Protein AF-A0A2R2ITF3-F1 (afdb_monomer_lite)

Sequence (109 aa):
MSAQNPITTNLQTVRNALTDVLAAERQLQKTKEAARERITSGLNAYGEACSAANMKHDDVIDMGDGQILTIKEEWYEFRDPLDAVKLDSKPVSLDQLSEEFERARDARP

pLDDT: mean 87.31, std 9.88, range [43.94, 97.69]

Foldseek 3Di:
DDDDDVVVVVVVVVVVVVVVVVVVVVVVVVVLVVVQVVLVVVVVVLVVVCVVVVHDDDQWDDPVPQKIKGAAPVCVPDPGNVVRIDIDGRDDDPVRVVVVVVVVVVPDD

Structure (mmCIF, N/CA/C/O backbone):
data_AF-A0A2R2ITF3-F1
#
_entry.id   AF-A0A2R2ITF3-F1
#
loop_
_atom_site.group_PDB
_atom_site.id
_atom_site.type_symbol
_atom_site.label_atom_id
_atom_site.label_alt_id
_atom_site.label_comp_id
_atom_site.label_asym_id
_atom_site.label_entity_id
_atom_site.label_seq_id
_atom_site.pdbx_PDB_ins_code
_atom_site.Cartn_x
_atom_site.Cartn_y
_atom_site.Cartn_z
_atom_site.occupancy
_atom_site.B_iso_or_equiv
_atom_site.auth_seq_id
_atom_site.auth_comp_id
_atom_site.auth_asym_id
_atom_site.auth_atom_id
_atom_site.pdbx_PDB_model_num
ATOM 1 N N . MET A 1 1 ? -21.514 -16.430 45.897 1.00 43.94 1 MET A N 1
ATOM 2 C CA . MET A 1 1 ? -20.941 -16.004 44.604 1.00 43.94 1 MET A CA 1
ATOM 3 C C . MET A 1 1 ? -21.909 -15.012 43.988 1.00 43.94 1 MET A C 1
ATOM 5 O O . MET A 1 1 ? -23.022 -15.405 43.668 1.00 43.94 1 MET A O 1
ATOM 9 N N . SER A 1 2 ? -21.560 -13.728 43.946 1.00 48.19 2 SER A N 1
ATOM 10 C CA . SER A 1 2 ? -22.448 -12.691 43.407 1.00 48.19 2 SER A CA 1
ATOM 11 C C . SER A 1 2 ? -22.465 -12.783 41.884 1.00 48.19 2 SER A C 1
ATOM 13 O O . SER A 1 2 ? -21.404 -12.753 41.264 1.00 48.19 2 SER A O 1
ATOM 15 N N . ALA A 1 3 ? -23.652 -12.923 41.290 1.00 60.28 3 ALA A N 1
ATOM 16 C CA . ALA A 1 3 ? -23.817 -12.879 39.843 1.00 60.28 3 ALA A CA 1
ATOM 17 C C . ALA A 1 3 ? -23.325 -11.519 39.322 1.00 60.28 3 ALA A C 1
ATOM 19 O O . ALA A 1 3 ? -23.750 -10.468 39.807 1.00 60.28 3 ALA A O 1
ATOM 20 N N . GLN A 1 4 ? -22.391 -11.541 38.372 1.00 68.19 4 GLN A N 1
ATOM 21 C CA . GLN A 1 4 ? -21.880 -10.336 37.724 1.00 68.19 4 GLN A CA 1
ATOM 22 C C . GLN A 1 4 ? -23.038 -9.640 36.999 1.00 68.19 4 GLN A C 1
ATOM 24 O O . GLN A 1 4 ? -23.806 -10.287 36.288 1.00 68.19 4 GLN A O 1
ATOM 29 N N . ASN A 1 5 ? -23.199 -8.332 37.214 1.00 81.25 5 ASN A N 1
ATOM 30 C CA . ASN A 1 5 ? -24.315 -7.584 36.646 1.00 81.25 5 ASN A CA 1
ATOM 31 C C . ASN A 1 5 ? -24.230 -7.639 35.103 1.00 81.25 5 ASN A C 1
ATOM 33 O O . ASN A 1 5 ? -23.212 -7.219 34.544 1.00 81.25 5 ASN A O 1
ATOM 37 N N . PRO A 1 6 ? -25.268 -8.118 34.394 1.00 82.56 6 PRO A N 1
ATOM 38 C CA . PRO A 1 6 ? -25.223 -8.298 32.941 1.00 82.56 6 PRO A CA 1
ATOM 39 C C . PRO A 1 6 ? -24.932 -6.994 32.181 1.00 82.56 6 PRO A C 1
ATOM 41 O O . PR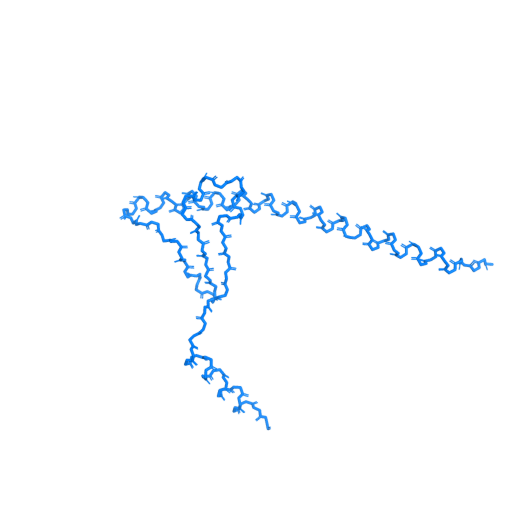O A 1 6 ? -24.296 -7.022 31.130 1.00 82.56 6 PRO A O 1
ATOM 44 N N . ILE A 1 7 ? -25.312 -5.839 32.739 1.00 85.62 7 ILE A N 1
ATOM 45 C CA . ILE A 1 7 ? -24.981 -4.521 32.181 1.00 85.62 7 ILE A CA 1
ATOM 46 C C . ILE A 1 7 ? -23.469 -4.293 32.228 1.00 85.62 7 ILE A C 1
ATOM 48 O O . ILE A 1 7 ? -22.877 -3.867 31.240 1.00 85.62 7 ILE A O 1
ATOM 52 N N . THR A 1 8 ? -22.823 -4.619 33.352 1.00 87.69 8 THR A N 1
ATOM 53 C CA . THR A 1 8 ? -21.368 -4.461 33.489 1.00 87.69 8 THR A CA 1
ATOM 54 C C . THR A 1 8 ? -20.604 -5.377 32.538 1.00 87.69 8 THR A C 1
ATOM 56 O O . THR A 1 8 ? -19.643 -4.928 31.921 1.00 87.69 8 THR A O 1
ATOM 59 N N . THR A 1 9 ? -21.078 -6.609 32.325 1.00 89.06 9 THR A N 1
ATOM 60 C CA . THR A 1 9 ? -20.500 -7.532 31.336 1.00 89.06 9 THR A CA 1
ATOM 61 C C . THR A 1 9 ? -20.610 -6.980 29.914 1.00 89.06 9 THR A C 1
ATOM 63 O O . THR A 1 9 ? -19.615 -6.948 29.195 1.00 89.06 9 THR A O 1
ATOM 66 N N . ASN A 1 10 ? -21.781 -6.469 29.520 1.00 91.94 10 ASN A N 1
ATOM 67 C CA . ASN A 1 10 ? -21.976 -5.891 28.187 1.00 91.94 10 ASN A CA 1
ATOM 68 C C . ASN A 1 10 ? -21.105 -4.647 27.958 1.00 91.94 10 ASN A C 1
ATOM 70 O O . ASN A 1 10 ? -20.486 -4.512 26.903 1.00 91.94 10 ASN A O 1
ATOM 74 N N . LEU A 1 11 ? -21.001 -3.761 28.953 1.00 94.44 11 LEU A N 1
ATOM 75 C CA . LEU A 1 11 ? -20.115 -2.594 28.883 1.00 94.44 11 LEU A CA 1
ATOM 76 C C . LEU A 1 11 ? -18.640 -3.001 28.760 1.00 94.44 11 LEU A C 1
ATOM 78 O O . LEU A 1 11 ? -17.875 -2.349 28.051 1.00 94.44 11 LEU A O 1
ATOM 82 N N . GLN A 1 12 ? -18.240 -4.101 29.400 1.00 93.44 12 GLN A N 1
ATOM 83 C CA . GLN A 1 12 ? -16.885 -4.633 29.290 1.00 93.44 12 GLN A CA 1
ATOM 84 C C . GLN A 1 12 ? -16.597 -5.186 27.888 1.00 93.44 12 GLN A C 1
ATOM 86 O O . GLN A 1 12 ? -15.513 -4.943 27.359 1.00 93.44 12 GLN A O 1
ATOM 91 N N . THR A 1 13 ? -17.573 -5.840 27.251 1.00 95.25 13 THR A N 1
ATOM 92 C CA . THR A 1 13 ? -17.482 -6.261 25.843 1.00 95.25 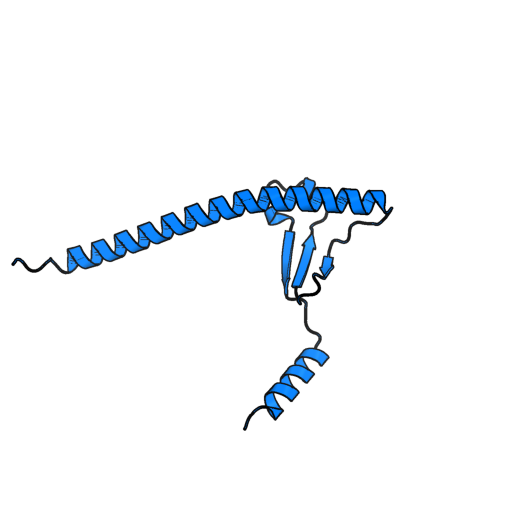13 THR A CA 1
ATOM 93 C C . THR A 1 13 ? -17.310 -5.063 24.909 1.00 95.25 13 THR A C 1
ATOM 95 O O . THR A 1 13 ? -16.408 -5.077 24.075 1.00 95.25 13 THR A O 1
ATOM 98 N N . VAL A 1 14 ? -18.103 -3.996 25.081 1.00 95.44 14 VAL A N 1
ATOM 99 C CA . VAL A 1 14 ? -17.971 -2.764 24.275 1.00 95.44 14 VAL A CA 1
ATOM 100 C C . VAL A 1 14 ? -16.591 -2.134 24.456 1.00 95.44 14 VAL A C 1
ATOM 102 O O . VAL A 1 14 ? -15.937 -1.780 23.479 1.00 95.44 14 VAL A O 1
ATOM 105 N N . ARG A 1 15 ? -16.107 -2.038 25.699 1.00 96.56 15 ARG A N 1
ATOM 106 C CA . ARG A 1 15 ? -14.766 -1.515 25.989 1.00 96.56 15 ARG A CA 1
ATOM 107 C C . ARG A 1 15 ? -13.671 -2.336 25.305 1.00 96.56 15 ARG A C 1
ATOM 109 O O . ARG A 1 15 ? -12.729 -1.757 24.770 1.00 96.56 15 ARG A O 1
ATOM 116 N N . ASN A 1 16 ? -13.774 -3.663 25.334 1.00 96.75 16 ASN A N 1
ATOM 117 C CA . ASN A 1 16 ? -12.789 -4.535 24.696 1.00 96.75 16 ASN A CA 1
ATOM 118 C C . ASN A 1 16 ? -12.816 -4.352 23.171 1.00 96.75 16 ASN A C 1
ATOM 120 O O . ASN A 1 16 ? -11.769 -4.096 22.593 1.00 96.75 16 ASN A O 1
ATOM 124 N N . ALA A 1 17 ? -14.002 -4.321 22.554 1.00 96.94 17 ALA A N 1
ATOM 125 C CA . ALA A 1 17 ? -14.137 -4.057 21.121 1.00 96.94 17 ALA A CA 1
ATOM 126 C C . ALA A 1 17 ? -13.524 -2.703 20.712 1.00 96.94 17 ALA A C 1
ATOM 128 O O . ALA A 1 17 ? -12.794 -2.624 19.729 1.00 96.94 17 ALA A O 1
ATOM 129 N N . LEU A 1 18 ? -13.750 -1.639 21.492 1.00 97.25 18 LEU A N 1
ATOM 130 C CA . LEU A 1 18 ? -13.111 -0.337 21.255 1.00 97.25 18 LEU A CA 1
ATOM 131 C C . LEU A 1 18 ? -11.586 -0.397 21.411 1.00 97.25 18 LEU A C 1
ATOM 133 O O . LEU A 1 18 ? -10.860 0.263 20.672 1.00 97.25 18 LEU A O 1
ATOM 137 N N . THR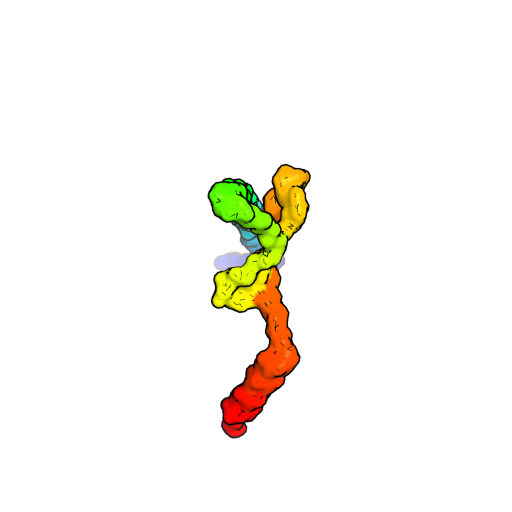 A 1 19 ? -11.091 -1.191 22.361 1.00 97.31 19 THR A N 1
ATOM 138 C CA . THR A 1 19 ? -9.648 -1.389 22.556 1.00 97.31 19 THR A CA 1
ATOM 139 C C . THR A 1 19 ? -9.022 -2.080 21.346 1.00 97.31 19 THR A C 1
ATOM 141 O O . THR A 1 19 ? -7.958 -1.661 20.889 1.00 97.31 19 THR A O 1
ATOM 144 N N . ASP A 1 20 ? -9.706 -3.082 20.794 1.00 97.69 20 ASP A N 1
ATOM 145 C CA . ASP A 1 20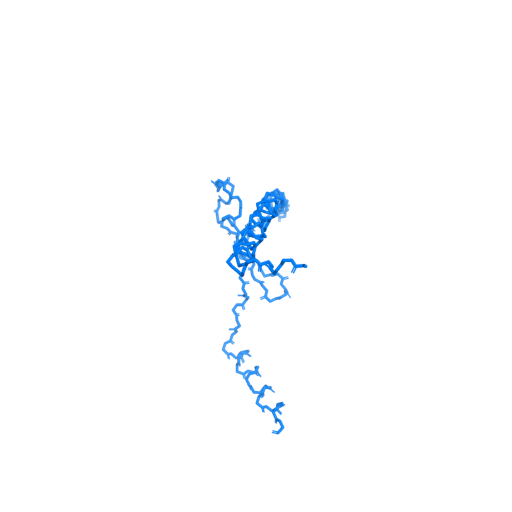 ? -9.260 -3.817 19.612 1.00 97.69 20 ASP A CA 1
ATOM 146 C C . ASP A 1 20 ? -9.228 -2.916 18.370 1.00 97.69 20 ASP A C 1
ATOM 148 O O . ASP A 1 20 ? -8.248 -2.932 17.623 1.00 97.69 20 ASP A O 1
ATOM 152 N N . VAL A 1 21 ? -10.240 -2.058 18.191 1.00 97.44 21 VAL A N 1
ATOM 153 C CA . VAL A 1 21 ? -10.261 -1.047 17.118 1.00 97.44 21 VAL A CA 1
ATOM 154 C C . VAL A 1 21 ? -9.062 -0.103 17.234 1.00 97.44 21 VAL A C 1
ATOM 156 O O . VAL A 1 21 ? -8.318 0.061 16.270 1.00 97.44 21 VAL A O 1
ATOM 159 N N . LEU A 1 22 ? -8.801 0.451 18.423 1.00 97.44 22 LEU A N 1
ATOM 160 C CA . LEU A 1 22 ? -7.658 1.346 18.643 1.00 97.44 22 LEU A CA 1
ATOM 161 C C . LEU A 1 22 ? -6.310 0.651 18.396 1.00 97.44 22 LEU A C 1
ATOM 163 O O . LEU A 1 22 ? -5.359 1.273 17.914 1.00 97.44 22 LEU A O 1
ATOM 167 N N . ALA A 1 23 ? -6.196 -0.635 18.735 1.00 97.50 23 ALA A N 1
ATOM 168 C CA . ALA A 1 23 ? -5.001 -1.418 18.446 1.00 97.50 23 ALA A CA 1
ATOM 169 C C . ALA A 1 23 ? -4.812 -1.618 16.932 1.00 97.50 23 ALA A C 1
ATOM 171 O O . ALA A 1 23 ? -3.702 -1.428 16.426 1.00 97.50 23 ALA A O 1
ATOM 172 N N . ALA A 1 24 ? -5.889 -1.934 16.208 1.00 97.62 24 ALA A N 1
ATOM 173 C CA . ALA A 1 24 ? -5.874 -2.091 14.758 1.00 97.62 24 ALA A CA 1
ATOM 174 C C . ALA A 1 24 ? -5.520 -0.780 14.037 1.00 97.62 24 ALA A C 1
ATOM 176 O O . ALA A 1 24 ? -4.693 -0.792 13.128 1.00 97.62 24 ALA A O 1
ATOM 177 N N . GLU A 1 25 ? -6.057 0.359 14.477 1.00 97.69 25 GLU A N 1
ATOM 178 C CA . GLU A 1 25 ? -5.724 1.681 13.929 1.00 97.69 25 GLU A CA 1
ATOM 179 C C . GLU A 1 25 ? -4.241 2.023 14.111 1.00 97.69 25 GLU A C 1
ATOM 181 O O . GLU A 1 25 ? -3.575 2.460 13.170 1.00 97.69 25 GLU A O 1
ATOM 186 N N . ARG A 1 26 ? -3.684 1.767 15.303 1.00 97.06 26 ARG A N 1
ATOM 187 C CA . ARG A 1 26 ? -2.247 1.957 15.559 1.00 97.06 26 ARG A CA 1
ATOM 188 C C . ARG A 1 26 ? -1.395 1.069 14.665 1.00 97.06 26 ARG A C 1
ATOM 190 O O . ARG A 1 26 ? -0.362 1.516 14.169 1.00 97.06 26 ARG A O 1
ATOM 197 N N . GLN A 1 27 ? -1.804 -0.181 14.471 1.00 97.44 27 GLN A N 1
ATOM 198 C CA . GLN A 1 27 ? -1.086 -1.099 13.598 1.00 97.44 27 GLN A CA 1
ATOM 199 C C . GLN A 1 27 ? -1.165 -0.652 12.135 1.00 97.44 27 GLN A C 1
ATOM 201 O O . GLN A 1 27 ? -0.140 -0.630 11.458 1.00 97.44 27 GLN A O 1
ATOM 206 N N . LEU A 1 28 ? -2.342 -0.226 11.671 1.00 95.81 28 LEU A N 1
ATOM 207 C CA . LEU A 1 28 ? -2.534 0.325 10.332 1.00 95.81 28 LEU A CA 1
ATOM 208 C C . LEU A 1 28 ? -1.626 1.534 10.097 1.00 95.81 28 LEU A C 1
ATOM 210 O O . LEU A 1 28 ? -0.982 1.615 9.054 1.00 95.81 28 LEU A O 1
ATOM 214 N N . GLN A 1 29 ? -1.531 2.445 11.068 1.00 95.50 29 GLN A N 1
ATOM 215 C CA . GLN A 1 29 ? -0.664 3.616 10.962 1.00 95.50 29 GLN A CA 1
ATOM 216 C C . GLN A 1 29 ? 0.813 3.224 10.820 1.00 95.50 29 GLN A C 1
ATOM 218 O O . GLN A 1 29 ? 1.484 3.713 9.911 1.00 95.50 29 GLN A O 1
ATOM 223 N N . LYS A 1 30 ? 1.299 2.282 11.640 1.00 95.81 30 LYS A N 1
ATOM 224 C CA . LYS A 1 30 ? 2.670 1.753 11.524 1.00 95.81 30 LYS A CA 1
ATOM 225 C C . LYS A 1 30 ? 2.922 1.100 10.167 1.00 95.81 30 LYS A C 1
ATOM 227 O O . LYS A 1 30 ? 3.972 1.303 9.563 1.00 95.81 30 LYS A O 1
ATOM 232 N N . THR A 1 31 ? 1.961 0.322 9.673 1.00 95.75 31 THR A N 1
ATOM 233 C CA . THR A 1 31 ? 2.062 -0.314 8.357 1.00 95.75 31 THR A CA 1
ATOM 234 C C . THR A 1 31 ? 2.097 0.726 7.238 1.00 95.75 31 THR A C 1
ATOM 236 O O . THR A 1 31 ? 2.909 0.585 6.329 1.00 95.75 31 THR A O 1
ATOM 239 N N . LYS A 1 32 ? 1.289 1.792 7.315 1.00 94.12 32 LYS A N 1
ATOM 240 C CA . LYS A 1 32 ? 1.322 2.900 6.348 1.00 94.12 32 LYS A CA 1
ATOM 241 C C . LYS A 1 32 ? 2.663 3.627 6.357 1.00 94.12 32 LYS A C 1
ATOM 243 O O . LYS A 1 32 ? 3.203 3.899 5.295 1.00 94.12 32 LYS A O 1
ATOM 248 N N . GLU A 1 33 ? 3.221 3.918 7.528 1.00 93.81 33 GLU A N 1
ATOM 249 C CA . GLU A 1 33 ? 4.541 4.554 7.650 1.00 93.81 33 GLU A CA 1
ATOM 250 C C . GLU A 1 33 ? 5.646 3.708 7.011 1.00 93.81 33 GLU A C 1
ATOM 252 O O . GLU A 1 33 ? 6.384 4.209 6.165 1.00 93.81 33 GLU A O 1
ATOM 257 N N . ALA A 1 34 ? 5.692 2.411 7.322 1.00 93.00 34 ALA A N 1
ATOM 258 C CA . ALA A 1 34 ? 6.645 1.495 6.700 1.00 93.00 34 ALA A CA 1
ATOM 259 C C . ALA A 1 34 ? 6.424 1.354 5.182 1.00 93.00 34 ALA A C 1
ATOM 261 O O . ALA A 1 34 ? 7.381 1.225 4.419 1.00 93.00 34 ALA A O 1
ATOM 262 N N . ALA A 1 35 ? 5.167 1.371 4.727 1.00 93.06 35 ALA A N 1
ATOM 263 C CA . ALA A 1 35 ? 4.839 1.308 3.307 1.00 93.06 35 ALA A CA 1
ATOM 264 C C . ALA A 1 35 ? 5.308 2.561 2.557 1.00 93.06 35 ALA A C 1
ATOM 266 O O . ALA A 1 35 ? 5.887 2.416 1.487 1.00 93.06 35 ALA A O 1
ATOM 267 N N . ARG A 1 36 ? 5.136 3.764 3.124 1.00 93.12 36 ARG A N 1
ATOM 268 C CA . ARG A 1 36 ? 5.616 5.021 2.519 1.00 93.12 36 ARG A CA 1
ATOM 269 C C . ARG A 1 36 ? 7.110 4.981 2.242 1.00 93.12 36 ARG A C 1
ATOM 271 O O . ARG A 1 36 ? 7.522 5.269 1.128 1.00 93.12 36 ARG A O 1
ATOM 278 N N . GLU A 1 37 ? 7.907 4.579 3.231 1.00 92.44 37 GLU A N 1
ATOM 279 C CA . GLU A 1 37 ? 9.363 4.482 3.076 1.00 92.44 37 GLU A CA 1
ATOM 280 C C . GLU A 1 37 ? 9.742 3.522 1.939 1.00 92.44 37 GLU A C 1
ATOM 282 O O . GLU A 1 37 ? 10.547 3.857 1.067 1.00 92.44 37 GLU A O 1
ATOM 287 N N . ARG A 1 38 ? 9.100 2.349 1.900 1.00 94.44 38 ARG A N 1
ATOM 288 C CA . ARG A 1 38 ? 9.339 1.340 0.862 1.00 94.44 38 ARG A CA 1
ATOM 289 C C . ARG A 1 38 ? 8.900 1.801 -0.523 1.00 94.44 38 ARG A C 1
ATOM 291 O O . ARG A 1 38 ? 9.630 1.565 -1.479 1.00 94.44 38 ARG A O 1
ATOM 298 N N . ILE A 1 39 ? 7.743 2.451 -0.635 1.00 93.88 39 ILE A N 1
ATOM 299 C CA . ILE A 1 39 ? 7.223 2.976 -1.904 1.00 93.88 39 ILE A CA 1
ATOM 300 C C . ILE A 1 39 ? 8.159 4.054 -2.435 1.00 93.88 39 ILE A C 1
ATOM 302 O O . ILE A 1 39 ? 8.603 3.945 -3.570 1.00 93.88 39 ILE A O 1
ATOM 306 N N . THR A 1 40 ? 8.539 5.035 -1.614 1.00 92.12 40 THR A N 1
ATOM 307 C CA . THR A 1 40 ? 9.476 6.087 -2.028 1.00 92.12 40 THR A CA 1
ATOM 308 C C . THR A 1 40 ? 10.807 5.502 -2.489 1.00 92.12 40 THR A C 1
ATOM 310 O O . THR A 1 40 ? 11.310 5.867 -3.549 1.00 92.12 40 THR A O 1
ATOM 313 N N . SER A 1 41 ? 11.376 4.562 -1.728 1.00 93.06 41 SER A N 1
ATOM 314 C CA . SER A 1 41 ? 12.624 3.900 -2.119 1.00 93.06 41 SER A CA 1
ATOM 315 C C . SER A 1 41 ? 12.473 3.110 -3.423 1.00 93.06 41 SER A C 1
ATOM 317 O O . SER A 1 41 ? 13.365 3.171 -4.267 1.00 93.06 41 SER A O 1
ATOM 319 N N . GLY A 1 42 ? 11.355 2.404 -3.607 1.00 92.94 42 GLY A N 1
ATOM 320 C CA . GLY A 1 42 ? 11.067 1.638 -4.818 1.00 92.94 42 GLY A CA 1
ATOM 321 C C . GLY A 1 42 ? 10.874 2.519 -6.052 1.00 92.94 42 GLY A C 1
ATOM 322 O O . GLY A 1 42 ? 11.451 2.228 -7.095 1.00 92.94 42 GLY A O 1
ATOM 323 N N . LEU A 1 43 ? 10.127 3.619 -5.929 1.00 91.50 43 LEU A N 1
ATOM 324 C CA . LEU A 1 43 ? 9.900 4.571 -7.018 1.00 91.50 43 LEU A CA 1
ATOM 325 C C . LEU A 1 43 ? 11.188 5.300 -7.420 1.00 91.50 43 LEU A C 1
ATOM 327 O O . LEU A 1 43 ? 11.440 5.465 -8.611 1.00 91.50 43 LEU A O 1
ATOM 331 N N . ASN A 1 44 ? 12.045 5.660 -6.456 1.00 91.94 44 ASN A N 1
ATOM 332 C CA . ASN A 1 44 ? 13.374 6.208 -6.749 1.00 91.94 44 ASN A CA 1
ATOM 333 C C . ASN A 1 44 ? 14.235 5.205 -7.527 1.00 91.94 44 ASN A C 1
ATOM 335 O O . ASN A 1 44 ? 14.769 5.547 -8.579 1.00 91.94 44 ASN A O 1
ATOM 339 N N . ALA A 1 45 ? 14.318 3.955 -7.060 1.00 92.62 45 ALA A N 1
ATOM 340 C CA . ALA A 1 45 ? 15.092 2.913 -7.735 1.00 92.62 45 ALA A CA 1
ATOM 341 C C . ALA A 1 45 ? 14.556 2.614 -9.147 1.00 92.62 45 ALA A C 1
ATOM 343 O O . ALA A 1 45 ? 15.332 2.436 -10.086 1.00 92.62 45 ALA A O 1
ATOM 344 N N . TYR A 1 46 ? 13.231 2.600 -9.317 1.00 90.06 46 TYR A N 1
ATOM 345 C CA . TYR A 1 46 ? 12.589 2.468 -10.624 1.00 90.06 46 TYR A CA 1
ATOM 346 C C . TYR A 1 46 ? 12.943 3.642 -11.544 1.00 90.06 46 TYR A C 1
ATOM 348 O O . TYR A 1 46 ? 13.309 3.435 -12.704 1.00 90.06 46 TYR A O 1
ATOM 356 N N . GLY A 1 47 ? 12.893 4.867 -11.017 1.00 89.00 47 GLY A N 1
ATOM 357 C CA . GLY A 1 47 ? 13.250 6.073 -11.751 1.00 89.00 47 GLY A CA 1
ATOM 358 C C . GLY A 1 47 ? 14.705 6.067 -12.228 1.00 89.00 47 GLY A C 1
ATOM 359 O O . GLY A 1 47 ? 14.978 6.305 -13.407 1.00 89.00 47 GLY A O 1
ATOM 360 N N . GLU A 1 48 ? 15.632 5.720 -11.334 1.00 91.62 48 GLU A N 1
ATOM 361 C CA . GLU A 1 48 ? 17.059 5.567 -11.636 1.00 91.62 48 GLU A CA 1
ATOM 362 C C . GLU A 1 48 ? 17.308 4.493 -12.701 1.00 91.62 48 GLU A C 1
ATOM 364 O O . GLU A 1 48 ? 18.061 4.731 -13.646 1.00 91.62 48 GLU A O 1
ATOM 369 N N . ALA A 1 49 ? 16.643 3.338 -12.595 1.00 89.94 49 ALA A N 1
ATOM 370 C CA . ALA A 1 49 ? 16.771 2.251 -13.562 1.00 89.94 49 ALA A CA 1
ATOM 371 C C . ALA A 1 49 ? 16.263 2.648 -14.957 1.00 89.94 49 ALA A C 1
ATOM 373 O O . ALA A 1 49 ? 16.937 2.376 -15.952 1.00 89.94 49 ALA A O 1
ATOM 374 N N . CYS A 1 50 ? 15.117 3.332 -15.040 1.00 88.25 50 CYS A N 1
ATOM 375 C CA . CYS A 1 50 ? 14.583 3.834 -16.309 1.00 88.25 50 CYS A CA 1
ATOM 376 C C . CYS A 1 50 ? 15.533 4.855 -16.946 1.00 88.25 50 CYS A C 1
ATOM 378 O O . CYS A 1 50 ? 15.853 4.743 -18.128 1.00 88.25 50 CYS A O 1
ATOM 380 N N . SER A 1 51 ? 16.044 5.800 -16.150 1.00 87.62 51 SER A N 1
ATOM 381 C CA . SER A 1 51 ? 17.010 6.806 -16.604 1.00 87.62 51 SER A CA 1
ATOM 382 C C . SER A 1 51 ? 18.305 6.161 -17.115 1.00 87.62 51 SER A C 1
ATOM 384 O O . SER A 1 51 ? 18.757 6.460 -18.222 1.00 87.62 51 SER A O 1
ATOM 386 N N . ALA A 1 52 ? 18.856 5.195 -16.371 1.00 91.38 52 ALA A N 1
ATOM 387 C CA . ALA A 1 52 ? 20.052 4.451 -16.764 1.00 91.38 52 ALA A CA 1
ATOM 388 C C . ALA A 1 52 ? 19.854 3.637 -18.056 1.00 91.38 52 ALA A C 1
ATOM 390 O O . ALA A 1 52 ? 20.782 3.507 -18.854 1.00 91.38 52 ALA A O 1
ATOM 391 N N . ALA A 1 53 ? 18.647 3.113 -18.277 1.00 90.81 53 ALA A N 1
ATOM 392 C CA . ALA A 1 53 ? 18.275 2.375 -19.481 1.00 90.81 53 ALA A CA 1
ATOM 393 C C . ALA A 1 53 ? 17.816 3.276 -20.647 1.00 90.81 53 ALA A C 1
ATOM 395 O O . ALA A 1 53 ? 17.498 2.761 -21.719 1.00 90.81 53 ALA A O 1
ATOM 396 N N . ASN A 1 54 ? 17.775 4.604 -20.463 1.00 88.88 54 ASN A N 1
ATOM 397 C CA . ASN A 1 54 ? 17.186 5.565 -21.403 1.00 88.88 54 ASN A CA 1
ATOM 398 C C . ASN A 1 54 ? 15.741 5.193 -21.810 1.00 88.88 54 ASN A C 1
ATOM 400 O O . ASN A 1 54 ? 15.335 5.337 -22.966 1.00 88.88 54 ASN A O 1
ATOM 404 N N . MET A 1 55 ? 14.979 4.673 -20.846 1.00 84.62 55 MET A N 1
ATOM 405 C CA . MET A 1 55 ? 13.573 4.306 -20.972 1.00 84.62 55 MET A CA 1
ATOM 406 C C . MET A 1 55 ? 12.691 5.388 -20.350 1.00 84.62 55 MET A C 1
ATOM 408 O O . MET A 1 55 ? 13.074 6.048 -19.383 1.00 84.62 55 MET A O 1
ATOM 412 N N . LYS A 1 56 ? 11.491 5.570 -20.908 1.00 80.62 56 LYS A N 1
ATOM 413 C CA . LYS A 1 56 ? 10.463 6.397 -20.270 1.00 80.62 56 LYS A CA 1
ATOM 414 C C . LYS A 1 56 ? 9.909 5.671 -19.044 1.00 80.62 56 LYS A C 1
ATOM 416 O O . LYS A 1 56 ? 9.937 4.445 -18.998 1.00 80.62 56 LYS A O 1
ATOM 421 N N . HIS A 1 57 ? 9.409 6.436 -18.081 1.00 78.88 57 HIS A N 1
ATOM 422 C CA . HIS A 1 57 ? 8.622 5.875 -16.991 1.00 78.88 57 HIS A CA 1
ATOM 423 C C . HIS A 1 57 ? 7.279 5.394 -17.544 1.00 78.88 57 HIS A C 1
ATOM 425 O O . HIS A 1 57 ? 6.635 6.121 -18.302 1.00 78.88 57 HIS A O 1
ATOM 431 N N . ASP A 1 58 ? 6.888 4.178 -17.177 1.00 79.88 58 ASP A N 1
ATOM 432 C CA . ASP A 1 58 ? 5.558 3.653 -17.445 1.00 79.88 58 ASP A CA 1
ATOM 433 C C . ASP A 1 58 ? 4.659 3.980 -16.248 1.00 79.88 58 ASP A C 1
ATOM 435 O O . ASP A 1 58 ? 4.943 3.590 -15.115 1.00 79.88 58 ASP A O 1
ATOM 439 N N . ASP A 1 59 ? 3.544 4.661 -16.501 1.00 85.69 59 ASP A N 1
ATOM 440 C CA . ASP A 1 59 ? 2.569 5.002 -15.455 1.00 85.69 59 ASP A CA 1
ATOM 441 C C . ASP A 1 59 ? 1.687 3.806 -15.071 1.00 85.69 59 ASP A C 1
ATOM 443 O O . ASP A 1 59 ? 0.962 3.843 -14.078 1.00 85.69 59 ASP A O 1
ATOM 447 N N . VAL A 1 60 ? 1.712 2.739 -15.873 1.00 90.38 60 VAL A N 1
ATOM 448 C CA . VAL A 1 60 ? 0.886 1.540 -15.711 1.00 90.38 60 VAL A CA 1
ATOM 449 C C . VAL A 1 60 ? 1.751 0.308 -15.943 1.00 90.38 60 VAL A C 1
ATOM 451 O O . VAL A 1 60 ? 2.177 0.035 -17.062 1.00 90.38 60 VAL A O 1
ATOM 454 N N . ILE A 1 61 ? 1.981 -0.453 -14.879 1.00 90.31 61 ILE A N 1
ATOM 455 C CA . ILE A 1 61 ? 2.887 -1.597 -14.848 1.00 90.31 61 ILE A CA 1
ATOM 456 C C . ILE A 1 61 ? 2.071 -2.857 -14.552 1.00 90.31 61 ILE A C 1
ATOM 458 O O . ILE A 1 61 ? 1.383 -2.945 -13.535 1.00 90.31 61 ILE A O 1
ATOM 462 N N . ASP A 1 62 ? 2.145 -3.844 -15.443 1.00 90.25 62 ASP A N 1
ATOM 463 C CA . ASP A 1 62 ? 1.586 -5.177 -15.205 1.00 90.25 62 ASP A CA 1
ATOM 464 C C . ASP A 1 62 ? 2.517 -5.965 -14.275 1.00 90.25 62 ASP A C 1
ATOM 466 O O . ASP A 1 62 ? 3.697 -6.151 -14.576 1.00 90.25 62 ASP A O 1
ATOM 470 N N . MET A 1 63 ? 1.985 -6.427 -13.144 1.00 90.88 63 MET A N 1
ATOM 471 C CA . MET A 1 63 ? 2.754 -7.142 -12.122 1.00 90.88 63 MET A CA 1
ATOM 472 C C . MET A 1 63 ? 2.904 -8.642 -12.430 1.00 90.88 63 MET A C 1
ATOM 474 O O . MET A 1 63 ? 3.680 -9.333 -11.772 1.00 90.88 63 MET A O 1
ATOM 478 N N . GLY A 1 64 ? 2.188 -9.164 -13.434 1.00 87.75 64 GLY A N 1
ATOM 479 C CA . GLY A 1 64 ? 2.250 -10.569 -13.852 1.00 87.75 64 GLY A CA 1
ATOM 480 C C . GLY A 1 64 ? 1.462 -11.544 -12.969 1.00 87.75 64 GLY A C 1
ATOM 481 O O . GLY A 1 64 ? 1.344 -12.719 -13.309 1.00 87.75 64 GLY A O 1
ATOM 482 N N . ASP A 1 65 ? 0.875 -11.067 -11.874 1.00 87.94 65 ASP A N 1
ATOM 483 C CA . ASP A 1 65 ? 0.042 -11.820 -10.927 1.00 87.94 65 ASP A CA 1
ATOM 484 C C . ASP A 1 65 ? -1.456 -11.485 -11.056 1.00 87.94 65 ASP A C 1
ATOM 486 O O . ASP A 1 65 ? -2.259 -11.766 -10.166 1.00 87.94 65 ASP A O 1
ATOM 490 N N . GLY A 1 66 ? -1.845 -10.884 -12.184 1.00 86.56 66 GLY A N 1
ATOM 491 C CA . GLY A 1 66 ? -3.209 -10.412 -12.410 1.00 86.56 66 GLY A CA 1
ATOM 492 C C . GLY A 1 66 ? -3.500 -9.060 -11.760 1.00 86.56 66 GLY A C 1
ATOM 493 O O . GLY A 1 66 ? -4.662 -8.657 -11.717 1.00 86.56 66 GLY A O 1
ATOM 494 N N . GLN A 1 67 ? -2.481 -8.342 -11.284 1.00 93.00 67 GLN A N 1
ATOM 495 C CA . GLN A 1 67 ? -2.606 -6.972 -10.796 1.00 93.00 67 GLN A CA 1
ATOM 496 C C . GLN A 1 67 ? -1.899 -5.973 -11.715 1.00 93.00 67 GLN A C 1
ATOM 498 O O . GLN A 1 67 ? -0.950 -6.295 -12.431 1.00 93.00 67 GLN A O 1
ATOM 503 N N . ILE A 1 68 ? -2.379 -4.736 -11.681 1.00 94.00 68 ILE A N 1
ATOM 504 C CA . ILE A 1 68 ? -1.764 -3.589 -12.337 1.00 94.00 68 ILE A CA 1
ATOM 505 C C . ILE A 1 68 ? -1.387 -2.577 -11.262 1.00 94.00 68 ILE A C 1
ATOM 507 O O . ILE A 1 68 ? -2.234 -2.158 -10.471 1.00 94.00 68 ILE A O 1
ATOM 511 N N . LEU A 1 69 ? -0.123 -2.164 -11.268 1.00 93.62 69 LEU A N 1
ATOM 512 C CA . LEU A 1 69 ? 0.369 -1.034 -10.498 1.00 93.62 69 LEU A CA 1
ATOM 513 C C . LEU A 1 69 ? 0.286 0.224 -11.362 1.00 93.62 69 LEU A C 1
ATOM 515 O O . LEU A 1 69 ? 0.917 0.314 -12.409 1.00 93.62 69 LEU A O 1
ATOM 519 N N . THR A 1 70 ? -0.482 1.208 -10.920 1.00 94.19 70 THR A N 1
ATOM 520 C CA . THR A 1 70 ? -0.505 2.545 -11.510 1.00 94.19 70 THR A CA 1
ATOM 521 C C . THR A 1 70 ? 0.323 3.492 -10.656 1.00 94.19 70 THR A C 1
ATOM 523 O O . THR A 1 70 ? 0.121 3.564 -9.443 1.00 94.19 70 THR A O 1
ATOM 526 N N . ILE A 1 71 ? 1.220 4.237 -11.293 1.00 93.06 71 ILE A N 1
ATOM 527 C CA . ILE A 1 71 ? 2.027 5.297 -10.693 1.00 93.06 71 ILE A CA 1
ATOM 528 C C . ILE A 1 71 ? 1.546 6.611 -11.304 1.00 93.06 71 ILE A C 1
ATOM 530 O O . ILE A 1 71 ? 1.432 6.737 -12.518 1.00 93.06 71 ILE A O 1
ATOM 534 N N . LYS A 1 72 ? 1.195 7.582 -10.465 1.00 89.44 72 LYS 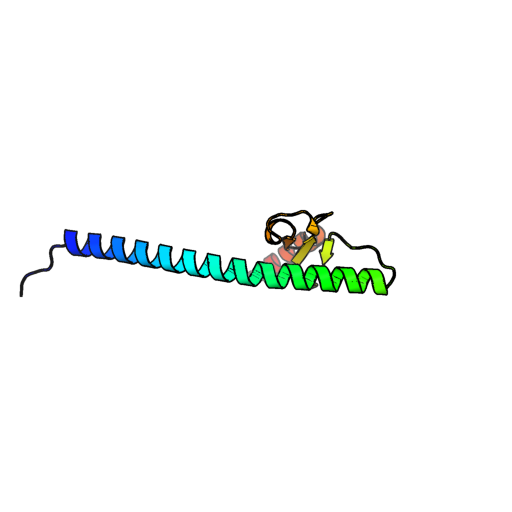A N 1
ATOM 535 C CA . LYS A 1 72 ? 0.808 8.911 -10.935 1.00 89.44 72 LYS A CA 1
ATOM 536 C C . LYS A 1 72 ? 2.020 9.640 -11.510 1.00 89.44 72 LYS A C 1
ATOM 538 O O . LYS A 1 72 ? 3.108 9.582 -10.936 1.00 89.44 72 LYS A O 1
ATOM 543 N N . GLU A 1 73 ? 1.800 10.373 -12.599 1.00 82.19 73 GLU A N 1
ATOM 544 C CA . GLU A 1 73 ? 2.755 11.379 -13.063 1.00 82.19 73 GLU A CA 1
ATOM 545 C C . GLU A 1 73 ? 3.118 12.313 -11.900 1.00 82.19 73 GLU A C 1
ATOM 547 O O . GLU A 1 73 ? 2.294 12.573 -11.017 1.00 82.19 73 GLU A O 1
ATOM 552 N N . GLU A 1 74 ? 4.369 12.774 -11.880 1.00 85.38 74 GLU A N 1
ATOM 553 C CA . GLU A 1 74 ? 4.871 13.679 -10.839 1.00 85.38 74 GLU A CA 1
ATOM 554 C C . GLU A 1 74 ? 4.680 13.128 -9.412 1.00 85.38 74 GLU A C 1
ATOM 556 O O . GLU A 1 74 ? 4.480 13.875 -8.459 1.00 85.38 74 GLU A O 1
ATOM 561 N N . TRP A 1 75 ? 4.770 11.802 -9.232 1.00 86.69 75 TRP A N 1
ATOM 562 C CA . TRP A 1 75 ? 4.619 11.136 -7.929 1.00 86.69 75 TRP A CA 1
ATOM 563 C C . TRP A 1 75 ? 5.476 11.758 -6.808 1.00 86.69 75 TRP A C 1
ATOM 565 O O . TRP A 1 75 ? 5.107 11.694 -5.636 1.00 86.69 75 TRP A O 1
ATOM 575 N N . TYR A 1 76 ? 6.605 12.381 -7.159 1.00 83.81 76 TYR A N 1
ATOM 576 C CA . TYR A 1 76 ? 7.507 13.082 -6.245 1.00 83.81 76 TYR A CA 1
ATOM 577 C C . TYR A 1 76 ? 6.912 14.373 -5.648 1.00 83.81 76 TYR A C 1
ATOM 579 O O . TYR A 1 76 ? 7.430 14.873 -4.650 1.00 83.81 76 TYR A O 1
ATOM 587 N N . GLU A 1 77 ? 5.834 14.913 -6.223 1.00 87.31 77 GLU A N 1
ATOM 588 C CA . GLU A 1 77 ? 5.115 16.091 -5.716 1.00 87.31 77 GLU A CA 1
ATOM 589 C C . GLU A 1 77 ? 4.015 15.732 -4.708 1.00 87.31 77 GLU A C 1
ATOM 591 O O . GLU A 1 77 ? 3.475 16.603 -4.018 1.00 87.31 77 GLU A O 1
ATOM 596 N N . PHE A 1 78 ? 3.685 14.445 -4.571 1.00 87.81 78 PHE A N 1
ATOM 597 C CA . PHE A 1 78 ? 2.677 14.000 -3.619 1.00 87.81 78 PHE A CA 1
ATOM 598 C C . PHE A 1 78 ? 3.198 14.119 -2.187 1.00 87.81 78 PHE A C 1
ATOM 600 O O . PHE A 1 78 ? 4.255 13.605 -1.825 1.00 87.81 78 PHE A O 1
ATOM 607 N N . ARG A 1 79 ? 2.395 14.752 -1.322 1.00 86.75 79 ARG A N 1
ATOM 608 C CA . ARG A 1 79 ? 2.697 14.858 0.114 1.00 86.75 79 ARG A CA 1
ATOM 609 C C . ARG A 1 79 ? 2.749 13.488 0.799 1.00 86.75 79 ARG A C 1
ATOM 611 O O . ARG A 1 79 ? 3.522 13.315 1.740 1.00 86.75 79 ARG A O 1
ATOM 618 N N . ASP A 1 80 ? 1.904 12.553 0.365 1.00 88.19 80 ASP A N 1
ATOM 619 C CA . ASP A 1 80 ? 1.907 11.160 0.811 1.00 88.19 80 ASP A CA 1
ATOM 620 C C . ASP A 1 80 ? 2.154 10.240 -0.400 1.00 88.19 80 ASP A C 1
ATOM 622 O O . ASP A 1 80 ? 1.302 10.163 -1.286 1.00 88.19 80 ASP A O 1
ATOM 626 N N . PRO A 1 81 ? 3.286 9.515 -0.450 1.00 88.44 81 PRO A N 1
ATOM 627 C CA . PRO A 1 81 ? 3.593 8.578 -1.532 1.00 88.44 81 PRO A CA 1
ATOM 628 C C . PRO A 1 81 ? 2.543 7.479 -1.728 1.00 88.44 81 PRO A C 1
ATOM 630 O O . PRO A 1 81 ? 2.433 6.928 -2.820 1.00 88.44 81 PRO A O 1
ATOM 633 N N . LEU A 1 82 ? 1.757 7.153 -0.693 1.00 91.12 82 LEU A N 1
ATOM 634 C CA . LEU A 1 82 ? 0.664 6.183 -0.811 1.00 91.12 82 LEU A CA 1
ATOM 635 C C . LEU A 1 82 ? -0.445 6.649 -1.758 1.00 91.12 82 LEU A C 1
ATOM 637 O O . LEU A 1 82 ? -1.127 5.808 -2.332 1.00 91.12 82 LEU A O 1
ATOM 641 N N . ASP A 1 83 ? -0.615 7.959 -1.932 1.00 91.00 83 ASP A N 1
ATOM 642 C CA . ASP A 1 83 ? -1.628 8.521 -2.828 1.00 91.00 83 ASP A CA 1
ATOM 643 C C . ASP A 1 83 ? -1.149 8.553 -4.289 1.00 91.00 83 ASP A C 1
ATOM 645 O O . ASP A 1 83 ? -1.955 8.689 -5.213 1.00 91.00 83 ASP A O 1
ATOM 649 N N . ALA A 1 84 ? 0.163 8.409 -4.506 1.00 90.69 84 ALA A N 1
ATOM 650 C CA . ALA A 1 84 ? 0.778 8.413 -5.827 1.00 90.69 84 ALA A CA 1
ATOM 651 C C . ALA A 1 84 ? 0.759 7.037 -6.507 1.00 90.69 84 ALA A C 1
ATOM 653 O O . ALA A 1 84 ? 0.992 6.948 -7.712 1.00 90.69 84 ALA A O 1
ATOM 654 N N . VAL A 1 85 ? 0.485 5.966 -5.757 1.00 93.12 85 VAL A N 1
ATOM 655 C CA . VAL A 1 85 ? 0.469 4.595 -6.275 1.00 93.12 85 VAL A CA 1
ATOM 656 C C . VAL A 1 85 ? -0.868 3.921 -6.021 1.00 93.12 85 VAL A C 1
ATOM 658 O O . VAL A 1 85 ? -1.480 4.071 -4.965 1.00 93.12 85 VAL A O 1
ATOM 661 N N . LYS A 1 86 ? -1.320 3.130 -6.989 1.00 93.69 86 LYS A N 1
ATOM 662 C CA . LYS A 1 86 ? -2.546 2.347 -6.872 1.00 93.69 86 LYS A CA 1
ATOM 663 C C . LYS A 1 86 ? -2.325 0.949 -7.414 1.00 93.69 86 LYS A C 1
ATOM 665 O O . LYS A 1 86 ? -1.736 0.790 -8.474 1.00 93.69 86 LYS A O 1
ATOM 670 N N . LEU A 1 87 ? -2.816 -0.050 -6.691 1.00 93.12 87 LEU A N 1
ATOM 671 C CA . LEU A 1 87 ? -2.811 -1.435 -7.138 1.00 93.12 87 LEU A CA 1
ATOM 672 C C . LEU A 1 87 ? -4.250 -1.849 -7.428 1.00 93.12 87 LEU A C 1
ATOM 674 O O . LEU A 1 87 ? -5.085 -1.872 -6.524 1.00 93.12 87 LEU A O 1
ATOM 678 N N . ASP A 1 88 ? -4.533 -2.148 -8.687 1.00 91.75 88 ASP A N 1
ATOM 679 C CA . ASP A 1 88 ? -5.842 -2.582 -9.161 1.00 91.75 88 ASP A CA 1
ATOM 680 C C . ASP A 1 88 ? -5.763 -4.010 -9.709 1.00 91.75 88 ASP A C 1
ATOM 682 O O . ASP A 1 88 ? -4.698 -4.506 -10.075 1.00 91.75 88 ASP A O 1
ATOM 686 N N . SER A 1 89 ? -6.904 -4.695 -9.779 1.00 89.44 89 SER A N 1
ATOM 687 C CA . SER A 1 89 ? -6.983 -5.953 -10.527 1.00 89.44 89 SER A CA 1
ATOM 688 C C . SER A 1 89 ? -6.872 -5.665 -12.020 1.00 89.44 89 SER A C 1
ATOM 690 O O . SER A 1 89 ? -7.495 -4.726 -12.525 1.00 89.44 89 SER A O 1
ATOM 692 N N . LYS A 1 90 ? -6.100 -6.483 -12.735 1.00 86.75 90 LYS A N 1
ATOM 693 C CA . LYS A 1 90 ? -5.985 -6.396 -14.185 1.00 86.75 90 LYS A CA 1
ATOM 694 C C . LYS A 1 90 ? -7.375 -6.594 -14.800 1.00 86.75 90 LYS A C 1
ATOM 696 O O . LYS A 1 90 ? -8.032 -7.588 -14.483 1.00 86.75 90 LYS A O 1
ATOM 701 N N . PRO A 1 91 ? -7.847 -5.673 -15.658 1.00 79.50 91 PRO A N 1
ATOM 702 C CA . PRO A 1 91 ? -9.117 -5.854 -16.333 1.00 79.50 91 PRO A CA 1
ATOM 703 C C . PRO A 1 91 ? -9.037 -7.108 -17.203 1.00 79.50 91 PRO A C 1
ATOM 705 O O . PRO A 1 91 ? -8.148 -7.254 -18.043 1.00 79.50 91 PRO A O 1
ATOM 708 N N . VAL A 1 92 ? -9.970 -8.018 -16.957 1.00 80.44 92 VAL A N 1
ATOM 709 C CA . VAL A 1 92 ? -10.139 -9.256 -17.713 1.00 80.44 92 VAL A CA 1
ATOM 710 C C . VAL A 1 92 ? -10.935 -8.922 -18.974 1.00 80.44 92 VAL A C 1
ATOM 712 O O . VAL A 1 92 ? -11.902 -8.155 -18.914 1.00 80.44 92 VAL A O 1
ATOM 715 N N . SER A 1 93 ? -10.522 -9.444 -20.130 1.00 78.94 93 SER A N 1
ATOM 716 C CA . SER A 1 93 ? -11.264 -9.208 -21.373 1.00 78.94 93 SER A CA 1
ATOM 717 C C . SER A 1 93 ? -12.630 -9.906 -21.343 1.00 78.94 93 SER A C 1
ATOM 719 O O . SER A 1 93 ? -12.841 -10.866 -20.600 1.00 78.94 93 SER A O 1
ATOM 721 N N . LEU A 1 94 ? -13.571 -9.453 -22.180 1.00 82.00 94 LEU A N 1
ATOM 722 C CA . LEU A 1 94 ? -14.870 -10.124 -22.329 1.00 82.00 94 LEU A CA 1
ATOM 723 C C . LEU A 1 94 ? -14.714 -11.583 -22.779 1.00 82.00 94 LEU A C 1
ATOM 725 O O . LEU A 1 94 ? -15.471 -12.443 -22.329 1.00 82.00 94 LEU A O 1
ATOM 729 N N . ASP A 1 95 ? -13.714 -11.866 -23.614 1.00 81.19 95 ASP A N 1
ATOM 730 C CA . ASP A 1 95 ? -13.409 -13.223 -24.071 1.00 81.19 95 ASP A CA 1
ATOM 731 C C . ASP A 1 95 ? -12.918 -14.097 -22.910 1.00 81.19 95 ASP A C 1
ATOM 733 O O . ASP A 1 95 ? -13.404 -15.207 -22.720 1.00 81.19 95 ASP A O 1
ATOM 737 N N . GLN A 1 96 ? -12.033 -13.569 -22.060 1.00 77.62 96 GLN A N 1
ATOM 738 C CA . GLN A 1 96 ? -11.547 -14.275 -20.872 1.00 77.62 96 GLN A CA 1
ATOM 739 C C . GLN A 1 96 ? -12.664 -14.524 -19.846 1.00 77.62 96 GLN A C 1
ATOM 741 O O . GLN A 1 96 ? -12.746 -15.613 -19.282 1.00 77.62 96 GLN A O 1
ATOM 746 N N . 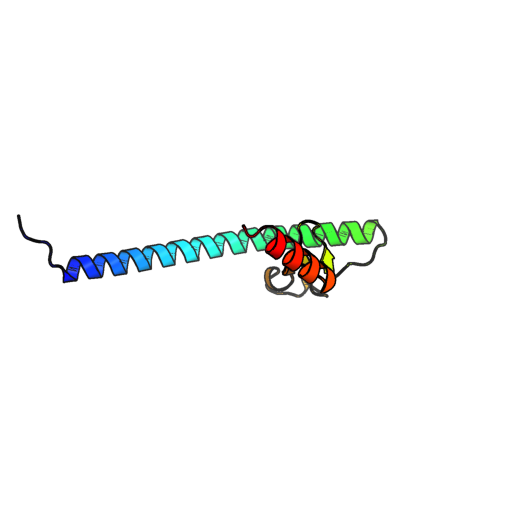LEU A 1 97 ? -13.563 -13.554 -19.648 1.00 79.75 97 LEU A N 1
ATOM 747 C CA . LEU A 1 97 ? -14.754 -13.730 -18.809 1.00 79.75 97 LEU A CA 1
ATOM 748 C C . LEU A 1 97 ? -15.699 -14.797 -19.377 1.00 79.75 97 LEU A C 1
ATOM 750 O O . LEU A 1 97 ? -16.297 -15.565 -18.623 1.00 79.75 97 LEU A O 1
ATOM 754 N N . SER A 1 98 ? -15.829 -14.856 -20.704 1.00 79.06 98 SER A N 1
ATOM 755 C CA . SER A 1 98 ? -16.649 -15.861 -21.385 1.00 79.06 98 SER A CA 1
ATOM 756 C C . SER A 1 98 ? -16.051 -17.260 -21.226 1.00 79.06 98 SER A C 1
ATOM 758 O O . SER A 1 98 ? -16.772 -18.191 -20.877 1.00 79.06 98 SER A O 1
ATOM 760 N N . GLU A 1 99 ? -14.732 -17.404 -21.375 1.00 82.81 99 GLU A N 1
ATOM 761 C CA . GLU A 1 99 ? -14.032 -18.669 -21.136 1.00 82.81 99 GLU A CA 1
ATOM 762 C C . GLU A 1 99 ? -14.138 -19.142 -19.679 1.00 82.81 99 GLU A C 1
ATOM 764 O O . GLU A 1 99 ? -14.359 -20.329 -19.430 1.00 82.81 99 GLU A O 1
ATOM 769 N N . GLU A 1 100 ? -14.001 -18.243 -18.699 1.00 79.06 100 GLU A N 1
ATOM 770 C CA . GLU A 1 100 ? -14.207 -18.585 -17.285 1.00 79.06 100 GLU A CA 1
ATOM 771 C C . GLU A 1 100 ? -15.640 -19.049 -17.021 1.00 79.06 100 GLU A C 1
ATOM 773 O O . GLU A 1 100 ? -15.852 -20.024 -16.294 1.00 79.06 100 GLU A O 1
ATOM 778 N N . PHE A 1 101 ? -16.625 -18.392 -17.637 1.00 81.31 101 PHE A N 1
ATOM 779 C CA . PHE A 1 101 ? -18.026 -18.769 -17.500 1.00 81.31 101 PHE A CA 1
ATOM 780 C C . PHE A 1 101 ? -18.319 -20.143 -18.116 1.00 81.31 101 PHE A C 1
ATOM 782 O O . PHE A 1 101 ? -19.015 -20.950 -17.497 1.00 81.31 101 PHE A O 1
ATOM 789 N N . GLU A 1 102 ? -17.769 -20.445 -19.294 1.00 80.31 102 GLU A N 1
ATOM 790 C CA . GLU A 1 102 ? -17.919 -21.757 -19.934 1.00 80.31 102 GLU A CA 1
ATOM 791 C C . GLU A 1 102 ? -17.255 -22.867 -19.115 1.00 80.31 102 GLU A C 1
ATOM 793 O O . GLU A 1 102 ? -17.902 -23.870 -18.812 1.00 80.31 102 GLU A O 1
ATOM 798 N N . ARG A 1 103 ? -16.022 -22.655 -18.635 1.00 77.44 103 ARG A N 1
ATOM 799 C CA . ARG A 1 103 ? -15.341 -23.612 -17.744 1.00 77.44 103 ARG A CA 1
ATOM 800 C C . ARG A 1 103 ? -16.121 -23.844 -16.449 1.00 77.44 103 ARG A C 1
ATOM 802 O O . ARG A 1 103 ? -16.233 -24.979 -15.995 1.00 77.44 103 ARG A O 1
ATOM 809 N N . ALA A 1 104 ? -16.682 -22.790 -15.856 1.00 77.62 104 ALA A N 1
ATOM 810 C CA . ALA A 1 104 ? -17.479 -22.890 -14.635 1.00 77.62 104 ALA A CA 1
ATOM 811 C C . ALA A 1 104 ? -18.853 -23.540 -14.860 1.00 77.62 104 ALA A C 1
ATOM 813 O O . ALA A 1 104 ? -19.404 -24.127 -13.928 1.00 77.62 104 ALA A O 1
ATOM 814 N N . ARG A 1 105 ? -19.425 -23.436 -16.066 1.00 72.88 105 ARG A N 1
ATOM 815 C CA . ARG A 1 105 ? -20.658 -24.133 -16.452 1.00 72.88 105 ARG A CA 1
ATOM 816 C C . ARG A 1 105 ? -20.408 -25.626 -16.618 1.00 72.88 105 ARG A C 1
ATOM 818 O O . ARG A 1 105 ? -21.178 -26.420 -16.089 1.00 72.88 105 ARG A O 1
ATOM 825 N N . ASP A 1 106 ? -19.332 -25.986 -17.303 1.00 73.44 106 ASP A N 1
ATOM 826 C CA . ASP A 1 106 ? -19.017 -27.377 -17.630 1.00 73.44 106 ASP A CA 1
ATOM 827 C C . ASP A 1 106 ? -18.456 -28.150 -16.416 1.00 73.44 106 ASP A C 1
ATOM 829 O O . ASP A 1 106 ? -18.507 -29.376 -16.374 1.00 73.44 106 ASP A O 1
ATOM 833 N N . ALA A 1 107 ? -17.978 -27.438 -15.388 1.00 73.81 107 ALA A N 1
ATOM 834 C CA . ALA A 1 107 ? -17.558 -28.003 -14.104 1.00 73.81 107 ALA A CA 1
ATOM 835 C C . ALA A 1 107 ? -18.708 -28.225 -13.094 1.00 73.81 107 ALA A C 1
ATOM 837 O O . ALA A 1 107 ? -18.452 -28.675 -11.973 1.00 73.81 107 ALA A O 1
ATOM 838 N N . ARG A 1 108 ? -19.963 -27.895 -13.439 1.00 57.34 108 ARG A N 1
ATOM 839 C CA . ARG A 1 108 ? -21.127 -28.185 -12.583 1.00 57.34 108 ARG A CA 1
ATOM 840 C C . ARG A 1 108 ? -21.616 -29.622 -12.836 1.00 57.34 108 ARG A C 1
ATOM 842 O O . ARG A 1 108 ? -21.808 -29.967 -13.999 1.00 57.34 108 ARG A O 1
ATOM 849 N N . PRO A 1 109 ? -21.796 -30.444 -11.784 1.00 59.75 109 PRO A N 1
ATOM 850 C CA . PRO A 1 109 ? -22.284 -31.819 -11.907 1.00 59.75 109 PRO A CA 1
ATOM 851 C C . PRO A 1 109 ? -23.739 -31.901 -12.381 1.00 59.75 109 PRO A C 1
ATOM 853 O O . PRO A 1 109 ? -24.514 -30.953 -12.106 1.00 59.75 109 PRO A O 1
#

Secondary structure (DSSP, 8-state):
-PPPPHHHHHHHHHHHHHHHHHHHHHHHHHHHHHHHHHHHHHHHHHHHHHHHTTPPPPSEEE-SSSEEEEE-TTGGG-SSHHHHEEEEEPPPPHHHHHHHHHHHHHT--

Radius of gyration: 23.85 Å; chains: 1; bounding box: 45×48×69 Å